Protein AF-A0A2N0Q8I5-F1 (afdb_monomer)

Radius of gyration: 19.89 Å; Cα contacts (8 Å, |Δi|>4): 38; chains: 1; bounding box: 48×49×37 Å

Sequence (100 aa):
MKYKLSRPIRQCSFIWQRFGTNIRSLSASALTPAKPRLYGQPTAKTHPHLMKPGEVTPGITATEYEFRRARLMNMLPENSVAIALGYRTRYMSNKVLYIS

Secondary structure (DSSP, 8-state):
-----SS------------------------------S-----TTT-TTT--TTEEETTEEHHHHHHHHHHHHHHSPTT-----PPPPP-EEETTEE---

Structure (mmCIF, N/CA/C/O backbone):
data_AF-A0A2N0Q8I5-F1
#
_entry.id   AF-A0A2N0Q8I5-F1
#
loop_
_atom_site.group_PDB
_atom_site.id
_atom_site.type_symbol
_atom_site.label_atom_id
_atom_site.label_alt_id
_atom_site.label_comp_id
_atom_site.label_asym_id
_atom_site.label_entity_id
_atom_site.label_seq_id
_atom_site.pdbx_PDB_ins_code
_atom_site.Cartn_x
_atom_site.Cartn_y
_atom_site.Cartn_z
_atom_site.occupancy
_atom_site.B_iso_or_equiv
_atom_site.auth_seq_id
_atom_site.auth_comp_id
_atom_site.auth_asym_id
_atom_site.auth_atom_id
_atom_site.pdbx_PDB_model_num
ATOM 1 N N . MET A 1 1 ? -14.301 -17.654 -5.012 1.00 42.44 1 MET A N 1
ATOM 2 C CA . MET A 1 1 ? -14.646 -17.525 -3.578 1.00 42.44 1 MET A CA 1
ATOM 3 C C . MET A 1 1 ? -15.345 -16.191 -3.362 1.00 42.44 1 MET A C 1
ATOM 5 O O . MET A 1 1 ? -14.741 -15.164 -3.627 1.00 42.44 1 MET A O 1
ATOM 9 N N . LYS A 1 2 ? -16.627 -16.199 -2.977 1.00 39.12 2 LYS A N 1
ATOM 10 C CA . LYS A 1 2 ? -17.425 -14.987 -2.729 1.00 39.12 2 LYS A CA 1
ATOM 11 C C . LYS A 1 2 ? -17.444 -14.739 -1.219 1.00 39.12 2 LYS A C 1
ATOM 13 O O . LYS A 1 2 ? -18.131 -15.457 -0.501 1.00 39.12 2 LYS A O 1
ATOM 18 N N . TYR A 1 3 ? -16.653 -13.792 -0.730 1.00 51.03 3 TYR A N 1
ATOM 19 C CA . TYR A 1 3 ? -16.660 -13.410 0.684 1.00 51.03 3 TYR A CA 1
ATOM 20 C C . TYR A 1 3 ? -17.725 -12.337 0.920 1.00 51.03 3 TYR A C 1
ATOM 22 O O . TYR A 1 3 ? -17.742 -11.292 0.273 1.00 51.03 3 TYR A O 1
ATOM 30 N N . LYS A 1 4 ? -18.644 -12.622 1.844 1.00 47.97 4 LYS A N 1
ATOM 31 C CA . LYS A 1 4 ? -19.708 -11.712 2.267 1.00 47.97 4 LYS A CA 1
ATOM 32 C C . LYS A 1 4 ? -19.098 -10.740 3.282 1.00 47.97 4 LYS A C 1
ATOM 34 O O . LYS A 1 4 ? -18.760 -11.151 4.389 1.00 47.97 4 LYS A O 1
ATOM 39 N N . LEU A 1 5 ? -18.907 -9.475 2.900 1.00 52.50 5 LEU A N 1
ATOM 40 C CA . LEU A 1 5 ? -18.593 -8.401 3.848 1.00 52.50 5 LEU A CA 1
ATOM 41 C C . LEU A 1 5 ? -19.741 -8.338 4.870 1.00 52.50 5 LEU A C 1
ATOM 43 O O . LEU A 1 5 ? -20.870 -8.011 4.517 1.00 52.50 5 LEU A O 1
ATOM 47 N N . SER A 1 6 ? -19.475 -8.742 6.114 1.00 51.00 6 SER A N 1
ATOM 48 C CA . SER A 1 6 ? -20.486 -8.835 7.181 1.00 51.00 6 SER A CA 1
ATOM 49 C C . SER A 1 6 ? -20.934 -7.472 7.701 1.00 51.00 6 SER A C 1
ATOM 51 O O . SER A 1 6 ? -21.997 -7.354 8.303 1.00 51.00 6 SER A O 1
ATOM 53 N N . ARG A 1 7 ? -20.142 -6.432 7.444 1.00 51.69 7 ARG A N 1
ATOM 54 C CA . ARG A 1 7 ? -20.528 -5.047 7.666 1.00 51.69 7 ARG A CA 1
ATOM 55 C C . ARG A 1 7 ? -20.873 -4.457 6.304 1.00 51.69 7 ARG A C 1
ATOM 57 O O . ARG A 1 7 ? -20.060 -4.623 5.388 1.00 51.69 7 ARG A O 1
ATOM 64 N N . PRO A 1 8 ? -22.038 -3.794 6.133 1.00 45.00 8 PRO A N 1
ATOM 65 C CA . PRO A 1 8 ? -22.244 -2.994 4.939 1.00 45.00 8 PRO A CA 1
ATOM 66 C C . PRO A 1 8 ? -21.024 -2.089 4.817 1.00 45.00 8 PRO A C 1
ATOM 68 O O . PRO A 1 8 ? -20.544 -1.569 5.831 1.00 45.00 8 PRO A O 1
ATOM 71 N N . ILE A 1 9 ? -20.499 -1.950 3.597 1.00 50.25 9 ILE A N 1
ATOM 72 C CA . ILE A 1 9 ? -19.610 -0.847 3.258 1.00 50.25 9 ILE A CA 1
ATOM 73 C C . ILE A 1 9 ? -20.442 0.376 3.623 1.00 50.25 9 ILE A C 1
ATOM 75 O O . ILE A 1 9 ? -21.278 0.817 2.837 1.00 50.25 9 ILE A O 1
ATOM 79 N N . ARG A 1 10 ? -20.307 0.866 4.867 1.00 47.44 10 ARG A N 1
ATOM 80 C CA . ARG A 1 10 ? -20.673 2.232 5.195 1.00 47.44 10 ARG A CA 1
ATOM 81 C C . ARG A 1 10 ? -19.916 2.958 4.125 1.00 47.44 10 ARG A C 1
ATOM 83 O O . ARG A 1 10 ? -18.692 2.810 4.082 1.00 47.44 10 ARG A O 1
ATOM 90 N N . GLN A 1 11 ? -20.652 3.552 3.184 1.00 40.94 11 GLN A N 1
ATOM 91 C CA . GLN A 1 11 ? -20.078 4.465 2.226 1.00 40.94 11 GLN A CA 1
ATOM 92 C C . GLN A 1 11 ? -19.042 5.216 3.043 1.00 40.94 11 GLN A C 1
ATOM 94 O O . GLN A 1 11 ? -19.395 5.901 4.006 1.00 40.94 11 GLN A O 1
ATOM 99 N N . CYS A 1 12 ? -17.761 4.994 2.737 1.00 39.28 12 CYS A N 1
ATOM 100 C CA . CYS A 1 12 ? -16.807 6.047 2.952 1.00 39.28 12 CYS A CA 1
ATOM 101 C C . CYS A 1 12 ? -17.409 7.106 2.049 1.00 39.28 12 CYS A C 1
ATOM 103 O O . CYS A 1 12 ? -17.176 7.122 0.840 1.00 39.28 12 CYS A O 1
ATOM 105 N N . SER A 1 13 ? -18.318 7.906 2.611 1.00 39.06 13 SER A N 1
ATOM 106 C CA . SER A 1 13 ? -18.494 9.252 2.169 1.00 39.06 13 SER A CA 1
ATOM 107 C C . SER A 1 13 ? -17.051 9.693 2.068 1.00 39.06 13 SER A C 1
ATOM 109 O O . SER A 1 13 ? -16.289 9.674 3.039 1.00 39.06 13 SER A O 1
ATOM 111 N N . PHE A 1 14 ? -16.612 9.891 0.832 1.00 40.62 14 PHE A N 1
ATOM 112 C CA . PHE A 1 14 ? -15.455 10.701 0.563 1.00 40.62 14 PHE A CA 1
ATOM 113 C C . PHE A 1 14 ? -15.857 12.060 1.119 1.00 40.62 14 PHE A C 1
ATOM 115 O O . PHE A 1 14 ? -16.347 12.930 0.405 1.00 40.62 14 PHE A O 1
ATOM 122 N N . ILE A 1 15 ? -15.779 12.188 2.442 1.00 44.53 15 ILE A N 1
ATOM 123 C CA . ILE A 1 15 ? -15.946 13.424 3.147 1.00 44.53 15 ILE A CA 1
ATOM 124 C C . ILE A 1 15 ? -14.654 14.130 2.774 1.00 44.53 15 ILE A C 1
ATOM 126 O O . ILE A 1 15 ? -13.634 14.024 3.450 1.00 44.53 15 ILE A O 1
ATOM 130 N N . TRP A 1 16 ? -14.693 14.833 1.643 1.00 38.12 16 TRP A N 1
ATOM 131 C CA . TRP A 1 16 ? -13.973 16.082 1.504 1.00 38.12 16 TRP A CA 1
ATOM 132 C C . TRP A 1 16 ? -14.504 16.977 2.621 1.00 38.12 16 TRP A C 1
ATOM 134 O O . TRP A 1 16 ? -15.363 17.833 2.419 1.00 38.12 16 TRP A O 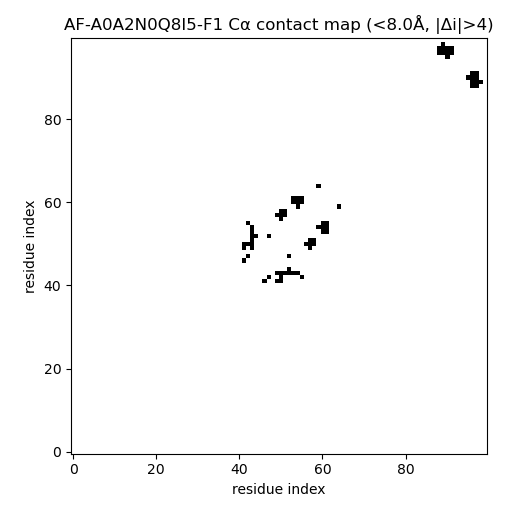1
ATOM 144 N N . GLN A 1 17 ? -14.062 16.720 3.850 1.00 47.84 17 GLN A N 1
ATOM 145 C CA . GLN A 1 17 ? -14.255 17.642 4.945 1.00 47.84 17 GLN A CA 1
ATOM 146 C C . GLN A 1 17 ? -13.326 18.772 4.566 1.00 47.84 17 GLN A C 1
ATOM 148 O O . GLN A 1 17 ? -12.108 18.703 4.721 1.00 47.84 17 GLN A O 1
ATOM 153 N N . ARG A 1 18 ? -13.933 19.771 3.926 1.00 44.78 18 ARG A N 1
ATOM 154 C CA . ARG A 1 18 ? -13.358 21.077 3.685 1.00 44.78 18 ARG A CA 1
ATOM 155 C C . ARG A 1 18 ? -13.087 21.676 5.058 1.00 44.78 18 ARG A C 1
ATOM 157 O O . ARG A 1 18 ? -13.897 22.434 5.581 1.00 44.78 18 ARG A O 1
ATOM 164 N N . PHE A 1 19 ? -11.974 21.271 5.663 1.00 39.88 19 PHE A N 1
ATOM 165 C CA . PHE A 1 19 ? -11.409 21.949 6.810 1.00 39.88 19 PHE A CA 1
ATOM 166 C C . PHE A 1 19 ? -11.123 23.369 6.339 1.00 39.88 19 PHE A C 1
ATOM 168 O O . PHE A 1 19 ? -10.238 23.600 5.516 1.00 39.88 19 PHE A O 1
ATOM 175 N N . GLY A 1 20 ? -11.959 24.303 6.790 1.00 48.41 20 GLY A N 1
ATOM 176 C CA . GLY A 1 20 ? -11.712 25.721 6.639 1.00 48.41 20 GLY A CA 1
ATOM 177 C C . GLY A 1 20 ? -10.401 26.035 7.337 1.00 48.41 20 GLY A C 1
ATOM 178 O O . GLY A 1 20 ? -10.343 26.122 8.558 1.00 48.41 20 GLY A O 1
ATOM 179 N N . THR A 1 21 ? -9.338 26.168 6.558 1.00 44.34 21 THR A N 1
ATOM 180 C CA . THR A 1 21 ? -8.084 26.743 7.012 1.00 44.34 21 THR A CA 1
ATOM 181 C C . THR A 1 21 ? -7.775 27.911 6.100 1.00 44.34 21 THR A C 1
ATOM 183 O O . THR A 1 21 ? -7.920 27.85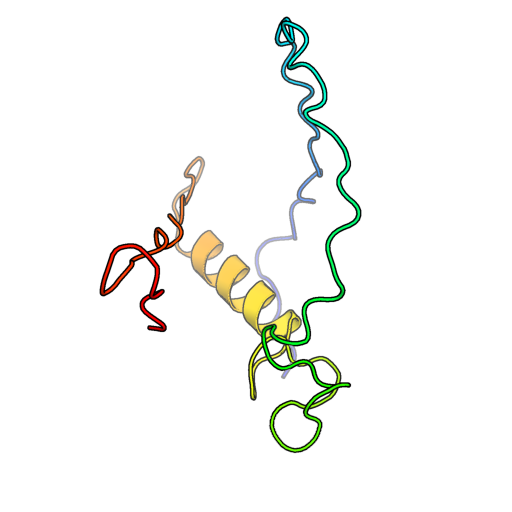3 4.880 1.00 44.34 21 THR A O 1
ATOM 186 N N . ASN A 1 22 ? -7.426 29.026 6.725 1.00 50.34 22 ASN A N 1
ATOM 187 C CA . ASN A 1 22 ? -6.893 30.201 6.07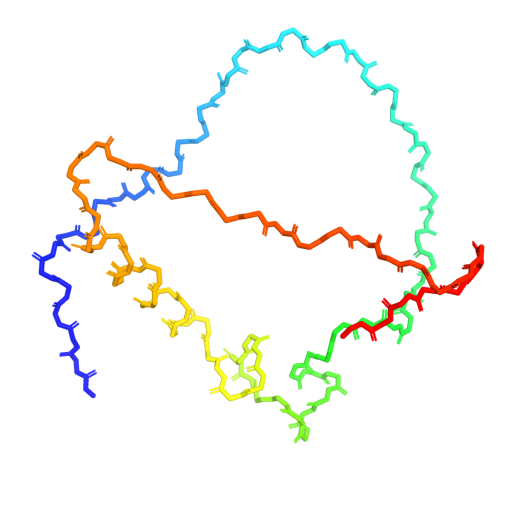2 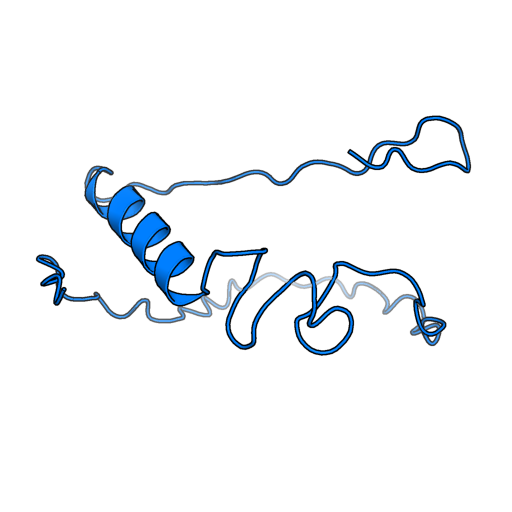1.00 50.34 22 ASN A CA 1
ATOM 188 C C . ASN A 1 22 ? -5.581 29.773 5.386 1.00 50.34 22 ASN A C 1
ATOM 190 O O . ASN A 1 22 ? -4.539 29.670 6.033 1.00 50.34 22 ASN A O 1
ATOM 194 N N . ILE A 1 23 ? -5.645 29.404 4.102 1.00 54.25 23 ILE A N 1
ATOM 195 C CA . ILE A 1 23 ? -4.464 29.034 3.323 1.00 54.25 23 ILE A CA 1
ATOM 196 C C . ILE A 1 23 ? -3.742 30.345 3.024 1.00 54.25 23 ILE A C 1
ATOM 198 O O . ILE A 1 23 ? -4.062 31.036 2.057 1.00 54.25 23 ILE A O 1
ATOM 202 N N . ARG A 1 24 ? -2.761 30.702 3.863 1.00 46.72 24 ARG A N 1
ATOM 203 C CA . ARG A 1 24 ? -1.694 31.610 3.434 1.00 46.72 24 ARG A CA 1
ATOM 204 C C . ARG A 1 24 ? -1.170 31.058 2.116 1.00 46.72 24 ARG A C 1
ATOM 206 O O . ARG A 1 24 ? -0.764 29.900 2.060 1.00 46.72 24 ARG A O 1
ATOM 213 N N . SER A 1 25 ? -1.244 31.877 1.074 1.00 56.00 25 SER A N 1
ATOM 214 C CA . SER A 1 25 ? -0.757 31.586 -0.267 1.00 56.00 25 SER A CA 1
ATOM 215 C C . SER A 1 25 ? 0.656 31.006 -0.197 1.00 56.00 25 SER A C 1
ATOM 217 O O . SER A 1 25 ? 1.632 31.740 -0.044 1.00 56.00 25 SER A O 1
ATOM 219 N N . LEU A 1 26 ? 0.771 29.681 -0.296 1.00 57.34 26 LEU A N 1
ATOM 220 C CA . LEU A 1 26 ? 2.022 29.037 -0.657 1.00 57.34 26 LEU A CA 1
ATOM 221 C C . LEU A 1 26 ? 2.261 29.449 -2.104 1.00 57.34 26 LEU A C 1
ATOM 223 O O . LEU A 1 26 ? 1.500 29.055 -2.989 1.00 57.34 26 LEU A O 1
ATOM 227 N N . SER A 1 27 ? 3.253 30.311 -2.336 1.00 54.94 27 SER A N 1
ATOM 228 C CA . SER A 1 27 ? 3.665 30.662 -3.691 1.00 54.94 27 SER A CA 1
ATOM 229 C C . SER A 1 27 ? 3.878 29.363 -4.458 1.00 54.94 27 SER A C 1
ATOM 231 O O . SER A 1 27 ? 4.642 28.514 -3.995 1.00 54.94 27 SER A O 1
ATOM 233 N N . ALA A 1 28 ? 3.195 29.200 -5.590 1.00 55.81 28 ALA A N 1
ATOM 234 C CA . ALA A 1 28 ? 3.412 28.093 -6.501 1.00 55.81 28 ALA A CA 1
ATOM 235 C C . ALA A 1 28 ? 4.875 28.139 -6.959 1.00 55.81 28 ALA A C 1
ATOM 237 O O . ALA A 1 28 ? 5.233 28.873 -7.878 1.00 55.81 28 ALA A O 1
ATOM 238 N N . SER A 1 29 ? 5.742 27.410 -6.258 1.00 53.81 29 SER A N 1
ATOM 239 C CA . SER A 1 29 ? 7.129 27.236 -6.651 1.00 53.81 29 SER A CA 1
ATOM 240 C C . SER A 1 29 ? 7.109 26.536 -8.004 1.00 53.81 29 SER A C 1
ATOM 242 O O . SER A 1 29 ? 6.687 25.388 -8.095 1.00 53.81 29 SER A O 1
ATOM 244 N N . ALA A 1 30 ? 7.467 27.308 -9.031 1.00 53.28 30 ALA A N 1
ATOM 245 C CA . ALA A 1 30 ? 7.721 26.953 -10.419 1.00 53.28 30 ALA A CA 1
ATOM 246 C C . ALA A 1 30 ? 7.380 25.504 -10.812 1.00 53.28 30 ALA A C 1
ATOM 248 O O . ALA A 1 30 ? 8.086 24.559 -10.449 1.00 53.28 30 ALA A O 1
ATOM 249 N N . LEU A 1 31 ? 6.355 25.355 -11.659 1.00 56.59 31 LEU A N 1
ATOM 250 C CA . LEU A 1 31 ? 6.158 24.182 -12.509 1.00 56.59 31 LEU A CA 1
ATOM 251 C C . LEU A 1 31 ? 7.359 24.066 -13.459 1.00 56.59 31 LEU A C 1
ATOM 253 O O . LEU A 1 31 ? 7.297 24.441 -14.626 1.00 56.59 31 LEU A O 1
ATOM 257 N N . THR A 1 32 ? 8.489 23.585 -12.951 1.00 59.53 32 THR A N 1
ATOM 258 C CA . THR A 1 32 ? 9.550 23.085 -13.814 1.00 59.53 32 THR A CA 1
ATOM 259 C C . THR A 1 32 ? 8.990 21.826 -14.474 1.00 59.53 32 THR A C 1
ATOM 261 O O . THR A 1 32 ? 8.499 20.942 -13.764 1.00 59.53 32 THR A O 1
ATOM 264 N N . PRO A 1 33 ? 8.966 21.733 -15.817 1.00 53.34 33 PRO A N 1
ATOM 265 C CA . PRO A 1 33 ? 8.494 20.531 -16.483 1.00 53.34 33 PRO A CA 1
ATOM 266 C C . PRO A 1 33 ? 9.385 19.379 -16.022 1.00 53.34 33 PRO A C 1
ATOM 268 O O . PRO A 1 33 ? 10.585 19.347 -16.304 1.00 53.34 33 PRO A O 1
ATOM 271 N N . ALA A 1 34 ? 8.812 18.466 -15.237 1.00 62.53 34 ALA A N 1
ATOM 272 C CA . ALA A 1 34 ? 9.529 17.307 -14.747 1.00 62.53 34 ALA A CA 1
ATOM 273 C C . ALA A 1 34 ? 10.017 16.521 -15.967 1.00 62.53 34 ALA A C 1
ATOM 275 O O . ALA A 1 34 ? 9.214 15.997 -16.740 1.00 62.53 34 ALA A O 1
ATOM 276 N N . LYS A 1 35 ? 11.341 16.466 -16.155 1.00 58.16 35 LYS A N 1
ATOM 277 C CA . LYS A 1 35 ? 11.986 15.612 -17.158 1.00 58.16 35 LYS A CA 1
ATOM 278 C C . LYS A 1 35 ? 11.341 14.219 -17.086 1.00 58.16 35 LYS A C 1
ATOM 280 O O . LYS A 1 35 ? 11.179 13.733 -15.961 1.00 58.16 35 LYS A O 1
ATOM 285 N N . PRO A 1 36 ? 10.978 13.572 -18.214 1.00 57.03 36 PRO A N 1
ATOM 286 C CA . PRO A 1 36 ? 10.376 12.245 -18.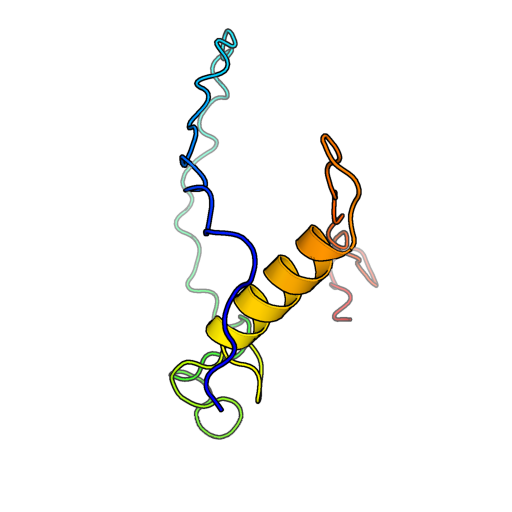179 1.00 57.03 36 PRO A CA 1
ATOM 287 C C . PRO A 1 36 ? 11.291 11.329 -17.370 1.00 57.03 36 PRO A C 1
ATOM 289 O O . PRO A 1 36 ? 12.442 11.079 -17.736 1.00 57.03 36 PRO A O 1
ATOM 292 N N . ARG A 1 37 ? 10.811 10.911 -16.197 1.00 57.44 37 ARG A N 1
ATOM 293 C CA . ARG A 1 37 ? 11.568 10.027 -15.321 1.00 57.44 37 ARG A CA 1
ATOM 294 C C . ARG A 1 37 ? 11.554 8.666 -16.006 1.00 57.44 37 ARG A C 1
ATOM 296 O O . ARG A 1 37 ? 10.550 7.970 -15.967 1.00 57.44 37 ARG A O 1
ATOM 303 N N . LEU A 1 38 ? 12.675 8.303 -16.629 1.00 58.91 38 LEU A N 1
ATOM 304 C CA . LEU A 1 38 ? 12.924 6.954 -17.160 1.00 58.91 38 LEU A CA 1
ATOM 305 C C . LEU A 1 38 ? 12.902 5.877 -16.059 1.00 58.91 38 LEU A C 1
ATOM 307 O O . LEU A 1 38 ? 12.887 4.690 -16.357 1.00 58.91 38 LEU A O 1
ATOM 311 N N . TYR A 1 39 ? 12.899 6.297 -14.792 1.00 59.03 39 TYR A N 1
ATOM 312 C CA . TYR A 1 39 ? 12.986 5.444 -13.619 1.00 59.03 39 TYR A CA 1
ATOM 313 C C . TYR A 1 39 ? 11.753 5.659 -12.742 1.00 59.03 39 TYR A C 1
ATOM 315 O O . TYR A 1 39 ? 11.494 6.765 -12.257 1.00 59.03 39 TYR A O 1
ATOM 323 N N . GLY A 1 40 ? 10.997 4.587 -12.545 1.00 73.62 40 GLY A N 1
ATOM 324 C CA . GLY A 1 40 ? 9.800 4.529 -11.720 1.00 73.62 40 GLY A CA 1
ATOM 325 C C . GLY A 1 40 ? 9.533 3.086 -11.314 1.00 73.62 40 GLY A C 1
ATOM 326 O O . GLY A 1 40 ? 10.220 2.171 -11.769 1.00 73.62 40 GLY A O 1
ATOM 327 N N . GLN A 1 41 ? 8.549 2.879 -10.443 1.00 82.56 41 GLN A N 1
ATOM 328 C CA . GLN A 1 41 ? 8.141 1.525 -10.084 1.00 82.56 41 GLN A CA 1
ATOM 329 C C . GLN A 1 41 ? 7.643 0.772 -11.332 1.00 82.56 41 GLN A C 1
ATOM 331 O O . GLN A 1 41 ? 6.980 1.371 -12.189 1.00 82.56 41 GLN A O 1
ATOM 336 N N . PRO A 1 42 ? 7.965 -0.527 -11.462 1.00 84.25 42 PRO A N 1
ATOM 337 C CA . PRO A 1 42 ? 7.520 -1.328 -12.591 1.00 84.25 42 PRO A CA 1
ATOM 338 C C . PRO A 1 42 ? 5.993 -1.315 -12.660 1.00 84.25 42 PRO A C 1
ATOM 340 O O . PRO A 1 42 ? 5.301 -1.473 -11.660 1.00 84.25 42 PRO A O 1
ATOM 343 N N . THR A 1 43 ? 5.461 -1.090 -13.857 1.00 84.94 43 THR A N 1
ATOM 344 C CA . THR A 1 43 ? 4.022 -1.108 -14.134 1.00 84.94 43 THR A CA 1
ATOM 345 C C . THR A 1 43 ? 3.733 -2.256 -15.097 1.00 84.94 43 THR A C 1
ATOM 347 O O . THR A 1 43 ? 4.596 -2.594 -15.901 1.00 84.94 43 THR A O 1
ATOM 350 N N . ALA A 1 44 ? 2.517 -2.809 -15.107 1.00 86.88 44 ALA A N 1
ATOM 351 C CA . ALA A 1 44 ? 2.152 -3.907 -16.013 1.00 86.88 44 ALA A CA 1
ATOM 352 C C . ALA A 1 44 ? 2.408 -3.590 -17.502 1.00 86.88 44 ALA A C 1
ATOM 354 O O . ALA A 1 44 ? 2.719 -4.473 -18.291 1.00 86.88 44 ALA A O 1
ATOM 355 N N . LYS A 1 45 ? 2.320 -2.307 -17.885 1.00 85.88 45 LYS A N 1
ATOM 356 C CA . LYS A 1 45 ? 2.635 -1.837 -19.242 1.00 85.88 45 LYS A CA 1
ATOM 357 C C . LYS A 1 45 ? 4.137 -1.788 -19.533 1.00 85.88 45 LYS A C 1
ATOM 359 O O . LYS A 1 45 ? 4.536 -2.044 -20.660 1.00 85.88 45 LYS A O 1
ATOM 364 N N . THR A 1 46 ? 4.956 -1.414 -18.548 1.00 86.12 46 THR A N 1
ATOM 365 C CA . THR A 1 46 ? 6.406 -1.239 -18.735 1.00 86.12 46 THR A CA 1
ATOM 366 C C . THR A 1 46 ? 7.172 -2.541 -18.520 1.00 86.12 46 THR A C 1
ATOM 368 O O . THR A 1 46 ? 8.191 -2.756 -19.163 1.00 86.12 46 THR A O 1
ATOM 371 N N . HIS A 1 47 ? 6.671 -3.419 -17.647 1.00 87.38 47 HIS A N 1
ATOM 372 C CA . HIS A 1 47 ? 7.305 -4.682 -17.268 1.00 87.38 47 HI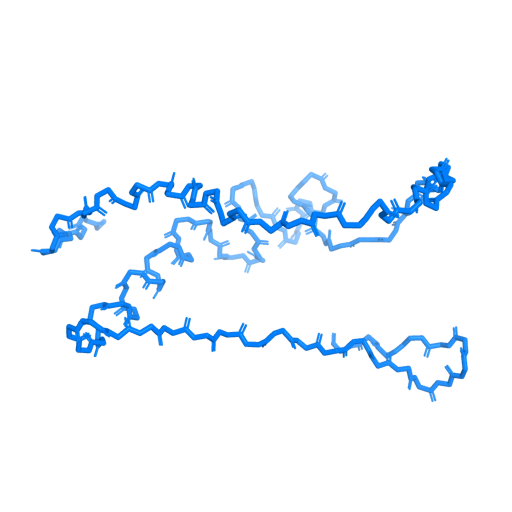S A CA 1
ATOM 373 C C . HIS A 1 47 ? 6.264 -5.818 -17.207 1.00 87.38 47 HIS A C 1
ATOM 375 O O . HIS A 1 47 ? 5.973 -6.328 -16.123 1.00 87.38 47 HIS A O 1
ATOM 381 N N . PRO A 1 48 ? 5.701 -6.246 -18.355 1.00 85.69 48 PRO A N 1
ATOM 382 C CA . PRO A 1 48 ? 4.666 -7.285 -18.394 1.00 85.69 48 PRO A CA 1
ATOM 383 C C . PRO A 1 48 ? 5.164 -8.662 -17.926 1.00 85.69 48 PRO A C 1
ATOM 385 O O . PRO A 1 48 ? 4.371 -9.488 -17.489 1.00 85.69 48 PRO A O 1
ATOM 388 N N . HIS A 1 49 ? 6.478 -8.908 -17.992 1.00 89.38 49 HIS A N 1
ATOM 389 C CA . HIS A 1 49 ? 7.099 -10.129 -17.469 1.00 89.38 49 HIS A CA 1
ATOM 390 C C . HIS A 1 49 ? 7.142 -10.164 -15.934 1.00 89.38 49 HIS A C 1
ATOM 392 O O . HIS A 1 49 ? 7.235 -11.241 -15.354 1.00 89.38 49 HIS A O 1
ATOM 398 N N . LEU A 1 50 ? 7.096 -8.996 -15.282 1.00 88.06 50 LEU A N 1
ATOM 399 C CA . LEU A 1 50 ? 7.182 -8.867 -13.830 1.00 88.06 50 LEU A CA 1
ATOM 400 C C . LEU A 1 50 ? 5.805 -8.668 -13.187 1.00 88.06 50 LEU A C 1
ATOM 402 O O . LEU A 1 50 ? 5.593 -9.116 -12.064 1.00 88.06 50 LEU A O 1
ATOM 406 N N . MET A 1 51 ? 4.879 -7.989 -13.871 1.00 90.38 51 MET A N 1
ATOM 407 C CA . MET A 1 51 ? 3.575 -7.636 -13.311 1.00 90.38 51 MET A CA 1
ATOM 408 C C . MET A 1 51 ? 2.459 -7.759 -14.347 1.00 90.38 51 MET A C 1
ATOM 410 O O . MET A 1 51 ? 2.575 -7.257 -15.469 1.00 90.38 51 MET A O 1
ATOM 414 N N . LYS A 1 52 ? 1.355 -8.402 -13.961 1.00 88.88 52 LYS A N 1
ATOM 415 C CA . LYS A 1 52 ? 0.199 -8.613 -14.845 1.00 88.88 52 LYS A CA 1
ATOM 416 C C . LYS A 1 52 ? -0.745 -7.403 -14.840 1.00 88.88 52 LYS A C 1
ATOM 418 O O . LYS A 1 52 ? -0.743 -6.606 -13.900 1.00 88.88 52 LYS A O 1
ATOM 423 N N . PRO A 1 53 ? -1.598 -7.240 -15.867 1.00 87.88 53 PRO A N 1
ATOM 424 C CA . PRO A 1 53 ? -2.628 -6.205 -15.865 1.00 87.88 53 PRO A CA 1
ATOM 425 C C . PRO A 1 53 ? -3.555 -6.326 -14.645 1.00 87.88 53 PRO A C 1
ATOM 427 O O . PRO A 1 53 ? -4.065 -7.403 -14.355 1.00 87.88 53 PRO A O 1
ATOM 430 N N . GLY A 1 54 ? -3.785 -5.215 -13.940 1.00 87.06 54 GLY A N 1
ATOM 431 C CA . GLY A 1 54 ? -4.632 -5.169 -12.738 1.00 87.06 54 GLY A CA 1
ATOM 432 C C . GLY A 1 54 ? -3.905 -5.459 -11.417 1.00 87.06 54 GLY A C 1
ATOM 433 O O . GLY A 1 54 ? -4.482 -5.259 -10.344 1.00 87.06 54 GLY A O 1
ATOM 434 N N . GLU A 1 55 ? -2.639 -5.870 -11.477 1.00 90.81 55 GLU A N 1
ATOM 435 C CA . GLU A 1 55 ? -1.765 -5.960 -10.309 1.00 90.81 55 GLU A CA 1
ATOM 436 C C . GLU A 1 55 ? -1.199 -4.578 -9.946 1.00 90.81 55 GLU A C 1
ATOM 438 O O . GLU A 1 55 ? -0.854 -3.773 -10.816 1.00 90.81 55 GLU A O 1
ATOM 443 N N . VAL A 1 56 ? -1.149 -4.293 -8.643 1.00 90.44 56 VAL A N 1
ATOM 444 C CA . VAL A 1 56 ? -0.564 -3.063 -8.075 1.00 90.44 56 VAL A CA 1
ATOM 445 C C . VAL A 1 56 ? 0.888 -3.307 -7.683 1.00 90.44 56 VAL A C 1
ATOM 447 O O . VAL A 1 56 ? 1.741 -2.441 -7.857 1.00 90.44 56 VAL A O 1
ATOM 450 N N . THR A 1 57 ? 1.158 -4.496 -7.157 1.00 91.38 57 THR A N 1
ATOM 451 C CA . THR A 1 57 ? 2.495 -5.041 -6.931 1.00 91.38 57 THR A CA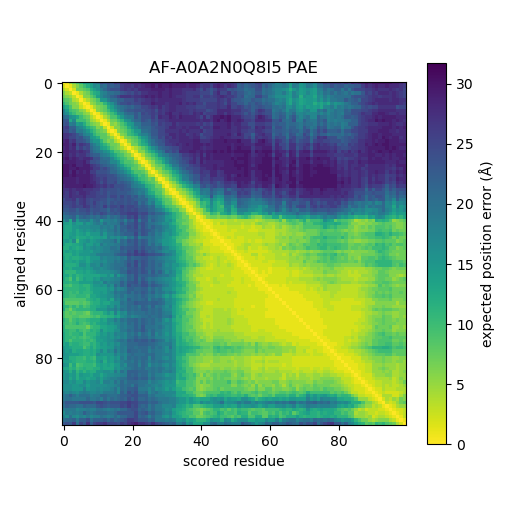 1
ATOM 452 C C . THR A 1 57 ? 2.533 -6.447 -7.532 1.00 91.38 57 THR A C 1
ATOM 454 O O . THR A 1 57 ? 1.468 -7.044 -7.699 1.00 91.38 57 THR A O 1
ATOM 457 N N . PRO A 1 58 ? 3.711 -6.988 -7.893 1.00 91.19 58 PRO A N 1
ATOM 458 C CA . PRO A 1 58 ? 3.802 -8.297 -8.538 1.00 91.19 58 PRO A CA 1
ATOM 459 C C . PRO A 1 58 ? 3.018 -9.376 -7.779 1.00 91.19 58 PRO A C 1
ATOM 461 O O . PRO A 1 58 ? 3.290 -9.643 -6.608 1.00 91.19 58 PRO A O 1
ATOM 464 N N . GLY A 1 59 ? 2.020 -9.966 -8.440 1.00 90.31 59 GLY A N 1
ATOM 465 C CA . GLY A 1 59 ? 1.163 -11.006 -7.865 1.00 90.31 59 GLY A CA 1
ATOM 466 C C . GLY A 1 59 ? 0.048 -10.531 -6.921 1.00 90.31 59 GLY A C 1
ATOM 467 O O . GLY A 1 59 ? -0.702 -11.377 -6.438 1.00 90.31 59 GLY A O 1
ATOM 468 N N . ILE A 1 60 ? -0.105 -9.225 -6.663 1.00 92.88 60 ILE A N 1
ATOM 469 C CA . ILE A 1 60 ? -1.136 -8.679 -5.761 1.00 92.88 60 ILE A CA 1
ATOM 470 C C . ILE A 1 60 ? -1.998 -7.646 -6.492 1.00 92.88 60 ILE A C 1
ATOM 472 O O . ILE A 1 60 ? -1.530 -6.623 -7.003 1.00 92.88 60 ILE A O 1
ATOM 476 N N . THR A 1 61 ? -3.306 -7.883 -6.486 1.00 93.69 61 THR A N 1
ATOM 477 C CA . THR A 1 61 ? -4.301 -7.027 -7.150 1.00 93.69 61 THR A CA 1
ATOM 478 C C . THR A 1 61 ? -4.763 -5.862 -6.274 1.00 93.69 61 THR A C 1
ATOM 480 O O . THR A 1 61 ? -4.694 -5.904 -5.042 1.00 93.69 61 THR A O 1
ATOM 483 N N . ALA A 1 62 ? -5.320 -4.820 -6.898 1.00 90.25 62 ALA A N 1
ATOM 484 C CA . ALA A 1 62 ? -5.929 -3.701 -6.169 1.00 90.25 62 ALA A CA 1
ATOM 485 C C . ALA A 1 62 ? -7.057 -4.158 -5.221 1.00 90.25 62 ALA A C 1
ATOM 487 O O . ALA A 1 62 ? -7.163 -3.670 -4.093 1.00 90.25 62 ALA A O 1
ATOM 488 N N . THR A 1 63 ? -7.853 -5.138 -5.659 1.00 92.62 63 THR A N 1
ATOM 489 C CA . THR A 1 63 ? -8.941 -5.742 -4.877 1.00 92.62 63 THR A CA 1
ATOM 490 C C . THR A 1 63 ? -8.436 -6.467 -3.634 1.00 92.62 63 THR A C 1
ATOM 492 O O . THR A 1 63 ? -9.089 -6.444 -2.592 1.00 92.62 63 THR A O 1
ATOM 495 N N . GLU A 1 64 ? -7.255 -7.082 -3.699 1.00 93.94 64 GLU A N 1
ATOM 496 C CA . GLU A 1 64 ? -6.666 -7.733 -2.531 1.00 93.94 64 GLU A CA 1
ATOM 497 C C . GLU A 1 64 ? -6.224 -6.704 -1.485 1.00 93.94 64 GLU A C 1
ATOM 499 O O . GLU A 1 64 ? -6.503 -6.866 -0.297 1.00 93.94 64 GLU A O 1
ATOM 504 N N . TYR A 1 65 ? -5.600 -5.601 -1.907 1.00 94.88 65 TYR A N 1
ATOM 505 C CA . TYR A 1 65 ? -5.264 -4.509 -0.990 1.00 94.88 65 TYR A CA 1
ATOM 506 C C . TYR A 1 65 ? -6.502 -3.918 -0.314 1.00 94.88 65 TYR A C 1
ATOM 508 O O . TYR A 1 65 ? -6.472 -3.629 0.884 1.00 94.88 65 TYR A O 1
ATOM 516 N N . GLU A 1 66 ? -7.596 -3.752 -1.058 1.00 94.12 66 GLU A N 1
ATOM 517 C CA . GLU A 1 66 ? -8.875 -3.326 -0.494 1.00 94.12 66 GLU A CA 1
ATOM 518 C C . GLU A 1 66 ? -9.386 -4.315 0.558 1.00 94.12 66 GLU A C 1
ATOM 520 O O . GLU A 1 66 ? -9.714 -3.909 1.676 1.00 94.12 66 GLU A O 1
ATOM 525 N N . PHE A 1 67 ? -9.357 -5.611 0.250 1.00 93.69 67 PHE A N 1
ATOM 526 C CA . PHE A 1 67 ? -9.747 -6.654 1.193 1.00 93.69 67 PHE A CA 1
ATOM 527 C C . PHE A 1 67 ? -8.886 -6.644 2.464 1.00 93.69 67 PHE A C 1
ATOM 529 O O . PHE A 1 67 ? -9.411 -6.748 3.575 1.00 93.69 67 PHE A O 1
ATOM 536 N N . ARG A 1 68 ? -7.568 -6.453 2.335 1.00 95.81 68 ARG A N 1
ATOM 537 C CA . ARG A 1 68 ? -6.648 -6.360 3.482 1.00 95.81 68 ARG A CA 1
ATOM 538 C C . ARG A 1 68 ? -6.963 -5.147 4.360 1.00 95.81 68 ARG A C 1
ATOM 540 O O . ARG A 1 68 ? -6.985 -5.289 5.583 1.00 95.81 68 ARG A O 1
ATOM 547 N N . ARG A 1 69 ? -7.277 -3.990 3.764 1.00 95.12 69 ARG A N 1
ATOM 548 C CA . ARG A 1 69 ? -7.729 -2.801 4.510 1.00 95.12 69 ARG A CA 1
ATOM 549 C C . ARG A 1 69 ? -9.062 -3.050 5.215 1.00 95.12 69 ARG A C 1
ATOM 551 O O . ARG A 1 69 ? -9.179 -2.737 6.393 1.00 95.12 69 ARG A O 1
ATOM 558 N N . ALA A 1 70 ? -10.036 -3.660 4.542 1.00 93.62 70 ALA A N 1
ATOM 559 C CA . ALA A 1 70 ? -11.328 -3.984 5.148 1.00 93.62 70 ALA A CA 1
ATOM 560 C C . ALA A 1 70 ? -11.178 -4.957 6.329 1.00 93.62 70 ALA A C 1
ATOM 562 O O . ALA A 1 70 ? -11.772 -4.755 7.387 1.00 93.62 70 ALA A O 1
ATOM 563 N N . ARG A 1 71 ? -10.332 -5.985 6.183 1.00 95.06 71 ARG A N 1
ATOM 564 C CA . ARG A 1 71 ? -10.023 -6.928 7.263 1.00 95.06 71 ARG A CA 1
ATOM 565 C C . ARG A 1 71 ? -9.382 -6.228 8.460 1.00 95.06 71 ARG A C 1
ATOM 567 O O . ARG A 1 71 ? -9.809 -6.487 9.579 1.00 95.06 71 ARG A O 1
ATOM 574 N N . LEU A 1 72 ? -8.423 -5.327 8.230 1.00 94.25 72 LEU A N 1
ATOM 575 C CA . LEU A 1 72 ? -7.816 -4.520 9.293 1.00 94.25 72 LEU A CA 1
ATOM 576 C C . LEU A 1 72 ? -8.873 -3.689 10.036 1.00 94.25 72 LEU A C 1
ATOM 578 O O . LEU A 1 72 ? -8.920 -3.716 11.261 1.00 94.25 72 LEU A O 1
ATOM 582 N N . MET A 1 73 ? -9.762 -3.014 9.305 1.00 93.50 73 MET A N 1
ATOM 583 C CA . MET A 1 73 ? -10.820 -2.187 9.900 1.00 93.50 73 MET A CA 1
ATOM 584 C C . MET A 1 73 ? -11.852 -3.001 10.688 1.00 93.50 73 MET A C 1
ATOM 586 O O . MET A 1 73 ? -12.400 -2.511 11.668 1.00 93.50 73 MET A O 1
ATOM 590 N N . ASN A 1 74 ? -12.099 -4.257 10.309 1.00 92.62 74 ASN A N 1
ATOM 591 C CA . ASN A 1 74 ? -12.986 -5.145 11.065 1.00 92.62 74 ASN A CA 1
ATOM 592 C C . ASN A 1 74 ? -12.384 -5.614 12.396 1.00 92.62 74 ASN A C 1
ATOM 594 O O . ASN A 1 74 ? -13.139 -5.974 13.294 1.00 92.62 74 ASN A O 1
ATOM 598 N N . MET A 1 75 ? -11.054 -5.630 12.519 1.00 93.56 75 MET A N 1
ATOM 599 C CA . MET A 1 75 ? -10.358 -6.000 13.758 1.00 93.56 75 MET A CA 1
ATOM 600 C C . MET A 1 75 ? -10.264 -4.838 14.754 1.00 93.56 75 MET A C 1
ATOM 602 O O . MET A 1 75 ? -9.945 -5.054 15.919 1.00 93.56 75 MET A O 1
ATOM 606 N N . LEU A 1 76 ? -10.518 -3.613 14.297 1.00 93.25 76 LEU A N 1
ATOM 607 C CA . LEU A 1 76 ? -10.439 -2.408 15.105 1.00 93.25 76 LEU A CA 1
ATOM 608 C C . LEU A 1 76 ? -11.756 -2.163 15.877 1.00 93.25 76 LEU A C 1
ATOM 610 O O . LEU A 1 76 ? -12.839 -2.452 15.353 1.00 93.25 76 LEU A O 1
ATOM 614 N N . PRO A 1 77 ? -11.690 -1.633 17.114 1.00 94.88 77 PRO A N 1
ATOM 615 C CA . PRO A 1 77 ? -12.875 -1.276 17.892 1.00 94.88 77 PRO A CA 1
ATOM 616 C C . PRO A 1 77 ? -13.618 -0.084 17.271 1.00 94.88 77 PRO A C 1
ATOM 618 O O . PRO A 1 77 ? -13.081 0.646 16.435 1.00 94.88 77 PRO A O 1
ATOM 621 N N . GLU A 1 78 ? -14.866 0.134 17.680 1.00 92.62 78 GLU A N 1
ATOM 622 C CA . GLU A 1 78 ? -15.650 1.278 17.206 1.00 92.62 78 GLU A CA 1
ATOM 623 C C . GLU A 1 78 ? -14.979 2.616 17.565 1.00 92.62 78 GLU A C 1
ATOM 625 O O . GLU A 1 78 ? -14.300 2.731 18.583 1.00 92.62 78 GLU A O 1
ATOM 630 N N . ASN A 1 79 ? -15.163 3.631 16.711 1.00 93.38 79 ASN A N 1
ATOM 631 C CA . ASN A 1 79 ? -14.579 4.975 16.856 1.00 93.38 79 ASN A CA 1
ATOM 632 C C . ASN A 1 79 ? -13.041 5.025 16.910 1.00 93.38 79 ASN A C 1
ATOM 634 O O . ASN A 1 79 ? -12.465 5.951 17.476 1.00 93.38 79 ASN A O 1
ATOM 638 N N . SER A 1 80 ? -12.364 4.052 16.300 1.00 92.25 80 SER A N 1
ATOM 639 C CA . SER A 1 80 ? -10.903 4.036 16.192 1.00 92.25 80 SER A CA 1
ATOM 640 C C . SER A 1 80 ? -10.413 4.392 14.784 1.00 92.25 80 SER A C 1
AT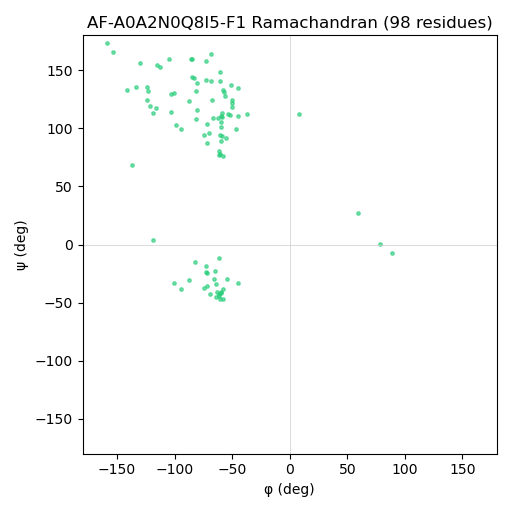OM 642 O O . SER A 1 80 ? -11.150 4.306 13.801 1.00 92.25 80 SER A O 1
ATOM 644 N N . VAL A 1 81 ? -9.149 4.819 14.689 1.00 93.19 81 VAL A N 1
ATOM 645 C CA . VAL A 1 81 ? -8.489 5.225 13.439 1.00 93.19 81 VAL A CA 1
ATOM 646 C C . VAL A 1 81 ? -7.114 4.569 13.360 1.00 93.19 81 VAL A C 1
ATOM 648 O O . VAL A 1 81 ? -6.360 4.582 14.330 1.00 93.19 81 VAL A O 1
ATOM 651 N N . ALA A 1 82 ? -6.765 4.027 12.191 1.00 93.06 82 ALA A N 1
ATOM 652 C CA . ALA A 1 82 ? -5.425 3.520 11.910 1.00 93.06 82 ALA A CA 1
ATOM 653 C C . ALA A 1 82 ? -4.620 4.533 11.086 1.00 93.06 82 ALA A C 1
ATOM 655 O O . ALA A 1 82 ? -5.083 4.997 10.044 1.00 93.06 82 ALA A O 1
ATOM 656 N N . ILE A 1 83 ? -3.394 4.830 11.523 1.00 94.44 83 ILE A N 1
ATOM 657 C CA . ILE A 1 83 ? -2.450 5.705 10.816 1.00 94.44 83 ILE A CA 1
ATOM 658 C C . ILE A 1 83 ? -1.231 4.868 10.421 1.00 94.44 83 ILE A C 1
ATOM 660 O O . ILE A 1 83 ? -0.521 4.357 11.283 1.00 94.44 83 ILE A O 1
ATOM 664 N N . ALA A 1 84 ? -0.983 4.730 9.117 1.00 91.81 84 ALA A N 1
ATOM 665 C CA . ALA A 1 84 ? 0.202 4.063 8.584 1.00 91.81 84 ALA A CA 1
ATOM 666 C C . ALA A 1 84 ? 1.201 5.112 8.085 1.00 91.81 84 ALA A C 1
ATOM 668 O O . ALA A 1 84 ? 0.924 5.842 7.133 1.00 91.81 84 ALA A O 1
ATOM 669 N N . LEU A 1 85 ? 2.361 5.198 8.735 1.00 94.88 85 LEU A N 1
ATOM 670 C CA . LEU A 1 85 ? 3.420 6.120 8.337 1.00 94.88 85 LEU A CA 1
ATOM 671 C C . LEU A 1 85 ? 4.230 5.524 7.184 1.00 94.88 85 LEU A C 1
ATOM 6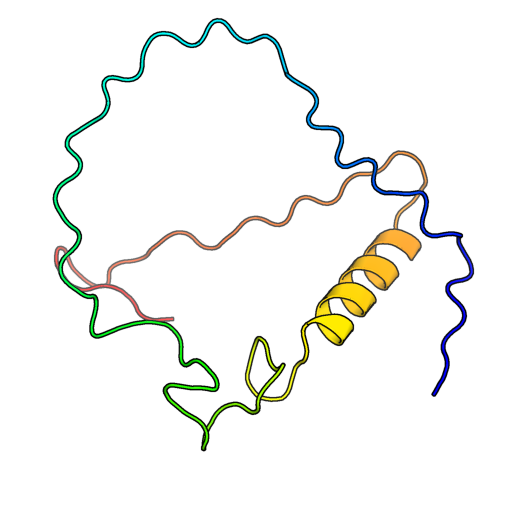73 O O . LEU A 1 85 ? 4.658 4.373 7.237 1.00 94.88 85 LEU A O 1
ATOM 677 N N . GLY A 1 86 ? 4.453 6.325 6.144 1.00 89.06 86 GLY A N 1
ATOM 678 C CA . GLY A 1 86 ? 5.359 5.966 5.058 1.00 89.06 86 GLY A CA 1
ATOM 679 C C . GLY A 1 86 ? 6.827 6.035 5.485 1.00 89.06 86 GLY A C 1
ATOM 680 O O . GLY A 1 86 ? 7.191 6.747 6.425 1.00 89.06 86 GLY A O 1
ATOM 681 N N . TYR A 1 87 ? 7.687 5.324 4.757 1.00 87.50 87 TYR A N 1
ATOM 682 C CA . TYR A 1 87 ? 9.131 5.416 4.944 1.00 87.50 87 TYR A CA 1
ATOM 683 C C . TYR A 1 87 ? 9.675 6.747 4.402 1.00 87.50 87 TYR A C 1
ATOM 685 O O . TYR A 1 87 ? 9.231 7.233 3.361 1.00 87.50 87 TYR A O 1
ATOM 693 N N . ARG A 1 88 ? 10.648 7.345 5.099 1.00 86.69 88 ARG A N 1
ATOM 694 C CA . ARG A 1 88 ? 11.321 8.572 4.642 1.00 86.69 88 ARG A CA 1
ATOM 695 C C . ARG A 1 88 ? 12.429 8.230 3.652 1.00 86.69 88 ARG A C 1
ATOM 697 O O . ARG A 1 88 ? 13.157 7.270 3.865 1.00 86.69 88 ARG A O 1
ATOM 704 N N . THR A 1 89 ? 12.625 9.056 2.628 1.00 83.19 89 THR A N 1
ATOM 705 C CA . THR A 1 89 ? 13.750 8.904 1.695 1.00 83.19 89 THR A CA 1
ATOM 706 C C . THR A 1 89 ? 15.084 8.899 2.445 1.00 83.19 89 THR A C 1
ATOM 708 O O . THR A 1 89 ? 15.362 9.803 3.236 1.00 83.19 89 THR A O 1
ATOM 711 N N . ARG A 1 90 ? 15.916 7.886 2.191 1.00 83.94 90 ARG A N 1
ATOM 712 C CA . ARG A 1 90 ? 17.275 7.772 2.736 1.00 83.94 90 ARG A CA 1
ATOM 713 C C . ARG A 1 90 ? 18.299 7.913 1.618 1.00 83.94 90 ARG A C 1
ATOM 715 O O . ARG A 1 90 ? 18.023 7.590 0.467 1.00 83.94 90 ARG A O 1
ATOM 722 N N . TYR A 1 91 ? 19.482 8.387 1.979 1.00 85.12 91 TYR A N 1
ATOM 723 C CA . TYR A 1 91 ? 20.619 8.572 1.084 1.00 85.12 91 TYR A CA 1
ATOM 724 C C . TYR A 1 91 ? 21.814 7.803 1.658 1.00 85.12 91 TYR A C 1
ATOM 726 O O . TYR A 1 91 ? 22.048 7.882 2.864 1.00 85.12 91 TYR A O 1
ATOM 734 N N . MET A 1 92 ? 22.557 7.068 0.823 1.00 82.56 92 MET A N 1
ATOM 735 C CA . MET A 1 92 ? 23.867 6.516 1.216 1.00 82.56 92 MET A CA 1
ATOM 736 C C . MET A 1 92 ? 24.927 7.616 1.311 1.00 82.56 92 MET A C 1
ATOM 738 O O . MET A 1 92 ? 25.832 7.534 2.130 1.00 82.56 92 MET A O 1
ATOM 742 N N . SER A 1 93 ? 24.845 8.617 0.433 1.00 87.12 93 SER A N 1
ATOM 743 C CA . SER A 1 93 ? 25.771 9.750 0.348 1.00 87.12 93 SER A CA 1
ATOM 744 C C . SER A 1 93 ? 25.037 10.949 -0.258 1.00 87.12 93 SER A C 1
ATOM 746 O O . SER A 1 93 ? 23.963 10.776 -0.832 1.00 87.12 93 SER A O 1
ATOM 748 N N . ASN A 1 94 ? 25.599 12.159 -0.167 1.00 78.56 94 ASN A N 1
ATOM 749 C CA . ASN A 1 94 ? 24.941 13.435 -0.498 1.00 78.56 94 ASN A CA 1
ATOM 750 C C . ASN A 1 94 ? 24.133 13.440 -1.810 1.00 78.56 94 ASN A C 1
ATOM 752 O O . ASN A 1 94 ? 23.124 14.131 -1.907 1.00 78.56 94 ASN A O 1
ATOM 756 N N . LYS A 1 95 ? 24.570 12.690 -2.828 1.00 81.00 95 LYS A N 1
ATOM 757 C CA . LYS A 1 95 ? 23.918 12.621 -4.148 1.00 81.00 95 LYS A CA 1
ATOM 758 C C . LYS A 1 95 ? 23.414 11.220 -4.520 1.00 81.00 95 LYS A C 1
ATOM 760 O O . LYS A 1 95 ? 22.930 11.036 -5.633 1.00 81.00 95 LYS A O 1
ATOM 765 N N . VAL A 1 96 ? 23.525 10.239 -3.620 1.00 79.75 96 VAL A N 1
ATOM 766 C CA . VAL A 1 96 ? 23.199 8.831 -3.891 1.00 79.75 96 VAL A CA 1
ATOM 767 C C . VAL A 1 96 ? 22.075 8.375 -2.972 1.00 79.75 96 VAL A C 1
ATOM 769 O O . VAL A 1 96 ? 22.241 8.282 -1.755 1.00 79.75 96 VAL A O 1
ATOM 772 N N . LEU A 1 97 ? 20.924 8.098 -3.577 1.00 79.06 97 LEU A N 1
ATOM 773 C CA . LEU A 1 97 ? 19.743 7.578 -2.897 1.00 79.06 97 LEU A CA 1
ATOM 774 C C . LEU A 1 97 ? 19.978 6.145 -2.415 1.00 79.06 97 LEU A C 1
ATOM 776 O O . LEU A 1 97 ? 20.558 5.334 -3.135 1.00 79.06 97 LEU A O 1
ATOM 780 N N . TYR A 1 98 ? 19.472 5.841 -1.221 1.00 78.56 98 TYR A N 1
ATOM 781 C CA . TYR A 1 98 ? 19.332 4.470 -0.747 1.00 78.56 98 TYR A CA 1
ATOM 782 C C . TYR A 1 98 ? 18.072 3.880 -1.361 1.00 78.56 98 TYR A C 1
ATOM 784 O O . TYR A 1 98 ? 16.963 4.353 -1.102 1.00 78.56 98 TYR A O 1
ATOM 792 N N . ILE A 1 99 ? 18.261 2.857 -2.187 1.00 73.75 99 ILE A N 1
ATOM 793 C CA . ILE A 1 99 ? 17.178 2.070 -2.763 1.00 73.75 99 ILE A CA 1
ATOM 794 C C . ILE A 1 99 ? 17.013 0.870 -1.830 1.00 73.75 99 ILE A C 1
ATOM 796 O O . ILE A 1 99 ? 17.844 -0.035 -1.840 1.00 73.75 99 ILE A O 1
ATOM 800 N N . SER A 1 100 ? 16.025 0.955 -0.938 1.00 60.06 100 SER A N 1
ATOM 801 C CA . SER A 1 100 ? 15.599 -0.172 -0.102 1.00 60.06 100 SER A CA 1
ATOM 802 C C . SER A 1 100 ? 14.698 -1.110 -0.885 1.00 60.06 100 SER A C 1
ATOM 804 O O . SER A 1 100 ? 14.013 -0.629 -1.816 1.00 60.06 100 SER A O 1
#

Foldseek 3Di:
DDDDLPDPPPPPPVPPVVPDDPPPDPDPDDPPPPDPPPDDPDDCVRCVVQDPPQAPHRPHHPVNVVVVVSVVVVVDDPPDDDDDDDDDWDAPDPPHTDDD

pLDDT: mean 73.44, std 19.86, range [38.12, 95.81]

Organism: NCBI:txid588596

InterPro domains:
  IPR029149 Creatinase/Aminopeptidase P/Spt16, N-terminal [G3DSA:3.40.350.10] (59-99)
  IPR029149 Creatinase/Aminopeptidase P/Spt16, N-terminal [SSF53092] (58-98)

Solvent-accessible surface area (backbone atoms only — not comparable to full-atom values): 7106 Å² total; per-residue (Å²): 136,88,81,78,72,89,59,76,80,66,71,74,67,81,69,78,71,76,73,88,61,90,73,73,80,71,74,82,75,70,90,65,81,76,69,86,68,94,72,73,82,82,39,35,88,83,32,58,92,66,20,50,86,70,40,73,48,70,93,38,38,56,68,54,57,50,50,52,52,52,54,54,59,69,75,50,65,88,99,66,83,90,87,84,82,78,85,75,93,49,61,80,46,102,88,38,73,51,84,128

Mean predicted aligned error: 14.65 Å